Protein AF-A0A9Q1F6D1-F1 (afdb_monomer)

Mean predicted aligned error: 10.07 Å

Sequence (145 aa):
MTYEVYDDVITLRLVQEACKMLDVSSEVVLKLFGEYFFSFCKMSGYDTMLRTLGGNLVEFIENLDALHSYLALSYQEM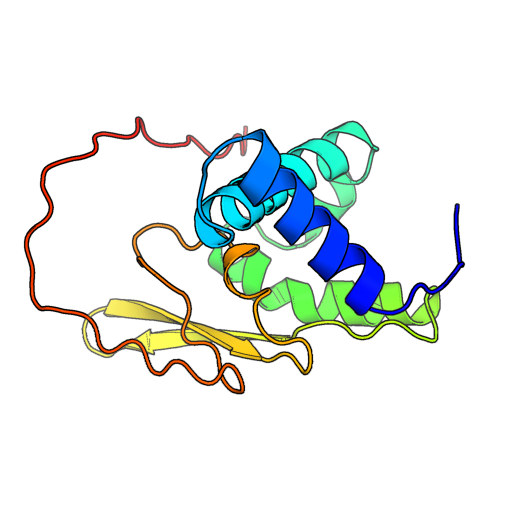NAPSFRVEWTREGEMLLHYYSDRRGLCYIVPVPGQDDPVCHNCNNRSRLPQSPFPQLRYPALELPFS

pLDDT: mean 74.55, std 21.57, range [25.47, 96.62]

Secondary structure (DSSP, 8-state):
-------HHHHHHHHHHHHHHHT--HHHHHHHHHHHHHHHHIIIIIHHHHHTT-SSHHHHHHTHHHHHHHHHTT-TT----EEEEEE-TTS-EEEEEE-SSTT-GGGS--TT-SS-EEESSS---PPP-----------------

Radius of gyration: 16.41 Å; Cα contacts (8 Å, |Δi|>4): 125; chains: 1; bounding box: 37×43×37 Å

Organism: Synaphobranchus kaupii (NCBI:txid118154)

InterPro domains:
  IPR011644 Heme NO-binding [PF07700] (2-108)
  IPR024096 NO signalling/Golgi transport ligand-binding domain superfamily [SSF111126] (2-108)
  IPR038158 H-NOX domain superfamily [G3DSA:3.90.1520.10] (1-110)

Foldseek 3Di:
DDLDDDDVVVVVVVLVVVCVVVVHDSLVVLLVVLVVVVVVCVVVPCVVVQPVQDPDDQSSLQCVVVVQVVVCVVNVPDQDKHWDWDADPVRDIAIEIEGPDEPNQSSDDDPPDPGHNYDPHPDPDDDDDDDDPDPPDPPPPVPPD

Nearest PDB structures (foldseek):
  3tfa-assembly2_B  TM=9.104E-01  e=1.116E-07  Nostoc sp. PCC 7120 = FACHB-418
  3tff-assembly2_B  TM=9.095E-01  e=2.436E-07  Nostoc sp. PCC 7120 = FACHB-418
  3tfe-assembly2_B  TM=9.143E-01  e=4.668E-07  Nostoc sp. PCC 7120 = FACHB-418
  3tfg-assembly2_B  TM=9.104E-01  e=4.981E-07  Nostoc sp. PCC 7120 = FACHB-418
  6dxi-assembly1_A  TM=8.996E-01  e=4.668E-07  Nostoc sp.

Structure (mmCIF, N/CA/C/O backbone):
data_AF-A0A9Q1F6D1-F1
#
_entry.id   AF-A0A9Q1F6D1-F1
#
loop_
_atom_site.group_PDB
_atom_site.id
_atom_site.type_symbol
_atom_site.label_atom_id
_atom_site.label_alt_id
_atom_site.label_comp_id
_atom_site.label_asym_id
_atom_site.label_entity_id
_atom_site.label_seq_id
_atom_site.pdbx_PDB_ins_code
_atom_site.Cartn_x
_atom_site.Cartn_y
_atom_site.Cartn_z
_atom_site.occupancy
_atom_site.B_iso_or_equiv
_atom_site.auth_seq_id
_atom_site.auth_comp_id
_atom_site.auth_asym_id
_atom_site.auth_atom_id
_atom_site.pdbx_PDB_model_num
ATOM 1 N N . MET A 1 1 ? 9.753 -15.902 5.556 1.00 47.97 1 MET A N 1
ATOM 2 C CA . MET A 1 1 ? 9.045 -15.613 4.292 1.00 47.97 1 MET A CA 1
ATOM 3 C C . MET A 1 1 ? 7.817 -16.493 4.271 1.00 47.97 1 MET A C 1
ATOM 5 O O . MET A 1 1 ? 7.970 -17.703 4.172 1.00 47.97 1 MET A O 1
ATOM 9 N N . THR A 1 2 ? 6.638 -15.924 4.492 1.00 65.12 2 THR A N 1
ATOM 10 C CA . THR A 1 2 ? 5.379 -16.673 4.456 1.00 65.12 2 THR A CA 1
ATOM 11 C C . THR A 1 2 ? 4.774 -16.481 3.071 1.00 65.12 2 THR A C 1
ATOM 13 O O . THR A 1 2 ? 4.286 -15.402 2.759 1.00 65.12 2 THR A O 1
ATOM 16 N N . TYR A 1 3 ? 4.849 -17.514 2.234 1.00 77.12 3 TYR A N 1
ATOM 17 C CA . TYR A 1 3 ? 4.129 -17.592 0.953 1.00 77.12 3 TYR A CA 1
ATOM 18 C C . TYR A 1 3 ? 2.685 -18.078 1.145 1.00 77.12 3 TYR A C 1
ATOM 20 O O . TYR A 1 3 ? 2.025 -18.481 0.195 1.00 77.12 3 TYR A O 1
ATOM 28 N N . GLU A 1 4 ? 2.218 -18.099 2.393 1.00 86.12 4 GLU A N 1
ATOM 29 C CA . GLU A 1 4 ? 0.871 -18.520 2.728 1.00 86.12 4 GLU A CA 1
ATOM 30 C C . GLU A 1 4 ? -0.120 -17.429 2.347 1.00 86.12 4 GLU A C 1
ATOM 32 O O . GLU A 1 4 ? 0.026 -16.264 2.726 1.00 86.12 4 GLU A O 1
ATOM 37 N N . VAL A 1 5 ? -1.136 -17.839 1.599 1.00 87.38 5 VAL A N 1
ATOM 38 C CA . VAL A 1 5 ? -2.259 -16.993 1.227 1.00 87.38 5 VAL A CA 1
ATOM 39 C C . VAL A 1 5 ? -3.362 -17.192 2.252 1.00 87.38 5 VAL A C 1
ATOM 41 O O . VAL A 1 5 ? -3.782 -18.312 2.538 1.00 87.38 5 VAL A O 1
ATOM 44 N N . TYR A 1 6 ? -3.823 -16.078 2.803 1.00 90.06 6 TYR A N 1
ATOM 45 C CA . TYR A 1 6 ? -4.930 -16.029 3.743 1.00 90.06 6 TYR A CA 1
ATOM 46 C C . TYR A 1 6 ? -6.130 -15.375 3.066 1.00 90.06 6 TYR A C 1
ATOM 48 O O . TYR A 1 6 ? -5.970 -14.430 2.294 1.00 90.06 6 TYR A O 1
ATOM 56 N N . ASP A 1 7 ? -7.329 -15.865 3.378 1.00 90.56 7 ASP A N 1
ATOM 57 C CA . ASP A 1 7 ? -8.575 -15.244 2.930 1.00 90.56 7 ASP A CA 1
ATOM 58 C C . ASP A 1 7 ? -8.676 -13.811 3.483 1.00 90.56 7 ASP A C 1
ATOM 60 O O . ASP A 1 7 ? -8.411 -13.571 4.668 1.00 90.56 7 ASP A O 1
ATOM 64 N N . ASP A 1 8 ? -9.081 -12.863 2.634 1.00 88.19 8 ASP A N 1
ATOM 65 C CA . ASP A 1 8 ? -9.227 -11.446 2.977 1.00 88.19 8 ASP A CA 1
ATOM 66 C C . ASP A 1 8 ? -10.132 -11.233 4.209 1.00 88.19 8 ASP A C 1
ATOM 68 O O . ASP A 1 8 ? -9.944 -10.270 4.962 1.00 88.19 8 ASP A O 1
ATOM 72 N N . VAL A 1 9 ? -11.068 -12.156 4.483 1.00 90.31 9 VAL A N 1
ATOM 73 C CA . VAL A 1 9 ? -11.915 -12.145 5.685 1.00 90.31 9 VAL A CA 1
ATOM 74 C C . VAL A 1 9 ? -11.098 -12.118 6.977 1.00 90.31 9 VAL A C 1
ATOM 76 O O . VAL A 1 9 ? -11.537 -11.526 7.961 1.00 90.31 9 VAL A O 1
ATOM 79 N N . ILE A 1 10 ? -9.909 -12.725 6.999 1.00 92.69 10 ILE A N 1
ATOM 80 C CA . ILE A 1 10 ? -9.046 -12.758 8.184 1.00 92.69 10 ILE A CA 1
ATOM 81 C C . ILE A 1 10 ? -8.536 -11.346 8.481 1.00 92.69 10 ILE A C 1
ATOM 83 O O . ILE A 1 10 ? -8.699 -10.859 9.600 1.00 92.69 10 ILE A O 1
ATOM 87 N N . THR A 1 11 ? -8.002 -10.657 7.471 1.00 90.62 11 THR A N 1
ATOM 88 C CA . THR A 1 11 ? -7.530 -9.269 7.592 1.00 90.62 11 THR A CA 1
ATOM 89 C C . THR A 1 11 ? -8.669 -8.330 7.981 1.00 90.62 11 THR A C 1
ATOM 91 O O . THR A 1 11 ? -8.521 -7.521 8.896 1.00 90.62 11 THR A O 1
ATOM 94 N N . LEU A 1 12 ? -9.838 -8.470 7.349 1.00 90.06 12 LEU A N 1
ATOM 95 C CA . LEU A 1 12 ? -11.004 -7.643 7.667 1.00 90.06 12 LEU A CA 1
ATOM 96 C C . LEU A 1 12 ? -11.491 -7.863 9.104 1.00 90.06 12 LEU A C 1
ATOM 98 O O . LEU A 1 12 ? -11.825 -6.899 9.792 1.00 90.06 12 LEU A O 1
ATOM 102 N N . ARG A 1 13 ? -11.485 -9.109 9.594 1.00 93.69 13 ARG A N 1
ATOM 103 C CA . ARG A 1 13 ? -11.819 -9.413 10.991 1.00 93.69 13 ARG A CA 1
ATOM 104 C C . ARG A 1 13 ? -10.801 -8.827 11.963 1.00 93.69 13 ARG A C 1
ATOM 106 O O . ARG A 1 13 ? -11.213 -8.292 12.984 1.00 93.69 13 ARG A O 1
ATOM 113 N N . LEU A 1 14 ? -9.505 -8.874 11.652 1.00 94.38 14 LEU A N 1
ATOM 114 C CA . LEU A 1 14 ? -8.473 -8.243 12.485 1.00 94.38 14 LEU A CA 1
ATOM 115 C C . LEU A 1 14 ? -8.703 -6.736 12.617 1.00 94.38 14 LEU A C 1
ATOM 117 O O . LEU A 1 14 ? -8.673 -6.209 13.726 1.00 94.38 14 LEU A O 1
ATOM 121 N N . VAL A 1 15 ? -9.001 -6.059 11.505 1.00 93.00 15 VAL A N 1
ATOM 122 C CA . VAL A 1 15 ? -9.335 -4.628 11.514 1.00 93.00 15 VAL A CA 1
ATOM 123 C C . VAL A 1 15 ? -10.585 -4.375 12.357 1.00 93.00 15 VAL A C 1
ATOM 125 O O . VAL A 1 15 ? -10.577 -3.480 13.196 1.00 93.00 15 VAL A O 1
ATOM 128 N N . GLN A 1 16 ? -11.641 -5.177 12.192 1.00 93.38 16 GLN A N 1
ATOM 129 C CA . GLN A 1 16 ? -12.876 -5.042 12.973 1.00 93.38 16 GLN A CA 1
ATOM 130 C C . GLN A 1 16 ? -12.658 -5.236 14.478 1.00 93.38 16 GLN A C 1
ATOM 132 O O . GLN A 1 16 ? -13.202 -4.472 15.272 1.00 93.38 16 GLN A O 1
ATOM 137 N N . GLU A 1 17 ? -11.875 -6.235 14.886 1.00 96.56 17 GLU A N 1
ATOM 138 C CA . GLU A 1 17 ? -11.568 -6.450 16.303 1.00 96.56 17 GLU A CA 1
ATOM 139 C C . GLU A 1 17 ? -10.692 -5.323 16.863 1.00 96.56 17 GLU A C 1
ATOM 141 O O . GLU A 1 17 ? -10.971 -4.829 17.953 1.00 96.56 17 GLU A O 1
ATOM 146 N N . ALA A 1 18 ? -9.717 -4.822 16.097 1.00 95.38 18 ALA A N 1
ATOM 147 C CA . ALA A 1 18 ? -8.934 -3.651 16.491 1.00 95.38 18 ALA A CA 1
ATOM 148 C C . ALA A 1 18 ? -9.819 -2.407 16.691 1.00 95.38 18 ALA A C 1
ATOM 150 O O . ALA A 1 18 ? -9.673 -1.713 17.694 1.00 95.38 18 ALA A O 1
ATOM 151 N N . CYS A 1 19 ? -10.785 -2.171 15.794 1.00 95.31 19 CYS A N 1
ATOM 152 C CA . CYS A 1 19 ? -11.761 -1.082 15.926 1.00 95.31 19 CYS A CA 1
ATOM 153 C C . CYS A 1 19 ? -12.551 -1.185 17.235 1.00 95.31 19 CYS A C 1
ATOM 155 O O . CYS A 1 19 ? -12.693 -0.195 17.945 1.00 95.31 19 CYS A O 1
ATOM 157 N N . LYS A 1 20 ? -13.034 -2.387 17.581 1.00 95.94 20 LYS A N 1
ATOM 158 C CA . LYS A 1 20 ? -13.793 -2.621 18.822 1.00 95.94 20 LYS A CA 1
ATOM 159 C C . LYS A 1 20 ? -12.943 -2.419 20.072 1.00 95.94 20 LYS A C 1
ATOM 161 O O . LYS A 1 20 ? -13.429 -1.866 21.050 1.00 95.94 20 LYS A O 1
ATOM 166 N N . MET A 1 21 ? -11.701 -2.903 20.064 1.00 96.62 21 MET A N 1
ATOM 167 C CA . MET A 1 21 ? -10.818 -2.822 21.231 1.00 96.62 21 MET A CA 1
ATOM 168 C C . MET A 1 21 ? -10.323 -1.399 21.495 1.00 96.62 21 MET A C 1
ATOM 170 O O . MET A 1 21 ? -10.091 -1.042 22.647 1.00 96.62 21 MET A O 1
ATOM 174 N N . LEU A 1 22 ? -10.139 -0.612 20.434 1.00 94.88 22 LEU A N 1
ATOM 175 C CA . LEU A 1 22 ? -9.591 0.742 20.500 1.00 94.88 22 LEU A CA 1
ATOM 176 C C . LEU A 1 22 ? -10.665 1.840 20.439 1.00 94.88 22 LEU A C 1
ATOM 178 O O . LEU A 1 22 ? -10.323 3.005 20.605 1.00 94.88 22 LEU A O 1
ATOM 182 N N . ASP A 1 23 ? -11.929 1.474 20.210 1.00 95.06 23 ASP A N 1
ATOM 183 C CA . ASP A 1 23 ? -13.071 2.385 20.036 1.00 95.06 23 ASP A CA 1
ATOM 184 C C . ASP A 1 23 ? -12.837 3.456 18.951 1.00 95.06 23 ASP A C 1
ATOM 186 O O . ASP A 1 23 ? -13.063 4.651 19.132 1.00 95.06 23 ASP A O 1
ATOM 190 N N . VAL A 1 24 ? -12.337 3.016 17.792 1.00 94.19 24 VAL A N 1
ATOM 191 C CA . VAL A 1 24 ? -12.058 3.873 16.626 1.00 94.19 24 VAL A CA 1
ATOM 192 C C . VAL A 1 24 ? -12.667 3.289 15.354 1.00 94.19 24 VAL A C 1
ATOM 194 O O . VAL A 1 24 ? -12.950 2.094 15.268 1.00 94.19 24 VAL A O 1
ATOM 197 N N . SER A 1 25 ? -12.866 4.129 14.335 1.00 91.00 25 SER A N 1
ATOM 198 C CA . SER A 1 25 ? -13.378 3.681 13.038 1.00 91.00 25 SER A CA 1
ATOM 199 C C . SER A 1 25 ? -12.335 2.873 12.255 1.00 91.00 25 SER A C 1
ATOM 201 O O . SER A 1 25 ? -11.125 3.057 12.406 1.00 91.00 25 SER A O 1
ATOM 203 N N . SER A 1 26 ? -12.801 2.011 11.346 1.00 88.38 26 SER A N 1
ATOM 204 C CA . SER A 1 26 ? -11.923 1.241 10.453 1.00 88.38 26 SER A CA 1
ATOM 205 C C . SER A 1 26 ? -11.069 2.124 9.553 1.00 88.38 26 SER A C 1
ATOM 207 O O . SER A 1 26 ? -9.947 1.755 9.234 1.00 88.38 26 SER A O 1
ATOM 209 N N . GLU A 1 27 ? -11.576 3.296 9.172 1.00 87.19 27 GLU A N 1
ATOM 210 C CA . GLU A 1 27 ? -10.816 4.305 8.435 1.00 87.19 27 GLU A CA 1
ATOM 211 C C . GLU A 1 27 ? -9.549 4.709 9.199 1.00 87.19 27 GLU A C 1
ATOM 213 O O . GLU A 1 27 ? -8.459 4.662 8.636 1.00 87.19 27 GLU A O 1
ATOM 218 N N . VAL A 1 28 ? -9.676 5.049 10.487 1.00 87.44 28 VAL A N 1
ATOM 219 C CA . VAL A 1 28 ? -8.538 5.464 11.321 1.00 87.44 28 VAL A CA 1
ATOM 220 C C . VAL A 1 28 ? -7.528 4.327 11.455 1.00 87.44 28 VAL A C 1
ATOM 222 O O . VAL A 1 28 ? -6.331 4.542 11.271 1.00 87.44 28 VAL A O 1
ATOM 225 N N . VAL A 1 29 ? -8.001 3.105 11.718 1.00 91.00 29 VAL A N 1
ATOM 226 C CA . VAL A 1 29 ? -7.129 1.924 11.831 1.00 91.00 29 VAL A CA 1
ATOM 227 C C . VAL A 1 29 ? -6.362 1.673 10.532 1.00 91.00 29 VAL A C 1
ATOM 229 O O . VAL A 1 29 ? -5.161 1.420 10.572 1.00 91.00 29 VAL A O 1
ATOM 232 N N . LEU A 1 30 ? -7.032 1.754 9.382 1.00 89.69 30 LEU A N 1
ATOM 233 C CA . LEU A 1 30 ? -6.417 1.500 8.079 1.00 89.69 30 LEU A CA 1
ATOM 234 C C . LEU A 1 30 ? -5.440 2.608 7.664 1.00 89.69 30 LEU A C 1
ATOM 236 O O . LEU A 1 30 ? -4.387 2.285 7.115 1.00 89.69 30 LEU A O 1
ATOM 240 N N . LYS A 1 31 ? -5.737 3.876 7.981 1.00 86.56 31 LYS A N 1
ATOM 241 C CA . LYS A 1 31 ? -4.809 5.002 7.773 1.00 86.56 31 LYS A CA 1
ATOM 242 C C . LYS A 1 31 ? -3.518 4.792 8.571 1.00 86.56 31 LYS A C 1
ATOM 244 O O . LYS A 1 31 ? -2.429 4.802 7.999 1.00 86.56 31 LYS A O 1
ATOM 249 N N . LEU A 1 32 ? -3.640 4.481 9.864 1.00 88.75 32 LEU A N 1
ATOM 250 C CA . LEU A 1 32 ? -2.491 4.177 10.728 1.00 88.75 32 LEU A CA 1
ATOM 251 C C . LEU A 1 32 ? -1.723 2.934 10.263 1.00 88.75 32 LEU A C 1
ATOM 253 O O . LEU A 1 32 ? -0.494 2.902 10.313 1.00 88.75 32 LEU A O 1
ATOM 257 N N . PHE A 1 33 ? -2.436 1.910 9.788 1.00 90.81 33 PHE A N 1
ATOM 258 C CA . PHE A 1 33 ? -1.812 0.718 9.225 1.00 90.81 33 PHE A CA 1
ATOM 259 C C . PHE A 1 33 ? -0.959 1.052 7.996 1.00 90.81 33 PHE A C 1
ATOM 261 O O . PHE A 1 33 ? 0.163 0.562 7.903 1.00 90.81 33 PHE A O 1
ATOM 268 N N . GLY A 1 34 ? -1.446 1.899 7.085 1.00 87.81 34 GLY A N 1
ATOM 269 C CA . GLY A 1 34 ? -0.690 2.344 5.910 1.00 87.81 34 GLY A CA 1
ATOM 270 C C . GLY A 1 34 ? 0.597 3.090 6.272 1.00 87.81 34 GLY A C 1
ATOM 271 O O . GLY A 1 34 ? 1.671 2.767 5.759 1.00 87.81 34 GLY A O 1
ATOM 272 N N . GLU A 1 35 ? 0.516 4.034 7.214 1.00 86.25 35 GLU A N 1
ATOM 273 C CA . GLU A 1 35 ? 1.681 4.780 7.720 1.00 86.25 35 GLU A CA 1
ATOM 274 C C . GLU A 1 35 ? 2.720 3.857 8.373 1.00 86.25 35 GLU A C 1
ATOM 276 O O . GLU A 1 35 ? 3.928 3.944 8.107 1.00 86.25 35 GLU A O 1
ATOM 281 N N . TYR A 1 36 ? 2.245 2.928 9.207 1.00 89.50 36 TYR A N 1
ATOM 282 C CA . TYR A 1 36 ? 3.099 1.930 9.832 1.00 89.50 36 TYR A CA 1
ATOM 283 C C . TYR A 1 36 ? 3.729 1.000 8.793 1.00 89.50 36 TYR A C 1
ATOM 285 O O . TYR A 1 36 ? 4.924 0.731 8.876 1.00 89.50 36 TYR A O 1
ATOM 293 N N . PHE A 1 37 ? 2.965 0.538 7.800 1.00 88.94 37 PHE A N 1
ATOM 294 C CA . PHE A 1 37 ? 3.442 -0.372 6.760 1.00 88.94 37 PHE A CA 1
ATOM 295 C C . PHE A 1 37 ? 4.615 0.226 5.980 1.00 88.94 37 PHE A C 1
ATOM 297 O O . PHE A 1 37 ? 5.629 -0.445 5.786 1.00 88.94 37 PHE A O 1
ATOM 304 N N . PHE A 1 38 ? 4.536 1.506 5.612 1.00 85.44 38 PHE A N 1
ATOM 305 C CA . PHE A 1 38 ? 5.644 2.186 4.942 1.00 85.44 38 PHE A CA 1
ATOM 306 C C . PHE A 1 38 ? 6.910 2.217 5.813 1.00 85.44 38 PHE A C 1
ATOM 308 O O . PHE A 1 38 ? 8.002 1.858 5.361 1.00 85.44 38 PHE A O 1
ATOM 315 N N . SER A 1 39 ? 6.761 2.574 7.092 1.00 87.00 39 SER A N 1
ATOM 316 C CA . SER A 1 39 ? 7.867 2.587 8.060 1.00 87.00 39 SER A CA 1
ATOM 317 C C . SER A 1 39 ? 8.458 1.189 8.269 1.00 87.00 39 SER A C 1
ATOM 319 O O . SER A 1 39 ? 9.678 1.009 8.257 1.00 87.00 39 SER A O 1
ATOM 321 N N . PHE A 1 40 ? 7.593 0.182 8.380 1.00 88.81 40 PHE A N 1
ATOM 322 C CA . PHE A 1 40 ? 7.959 -1.222 8.495 1.00 88.81 40 PHE A CA 1
ATOM 323 C C . PHE A 1 40 ? 8.765 -1.695 7.282 1.00 88.81 40 PHE A C 1
ATOM 325 O O . PHE A 1 40 ? 9.798 -2.342 7.460 1.00 88.81 40 PHE A O 1
ATOM 332 N N . CYS A 1 41 ? 8.357 -1.344 6.059 1.00 87.38 41 CYS A N 1
ATOM 333 C CA . CYS A 1 41 ? 9.105 -1.681 4.851 1.00 87.38 41 CYS A CA 1
ATOM 334 C C . CYS A 1 41 ? 10.521 -1.091 4.880 1.00 87.38 41 CYS A C 1
ATOM 336 O O . CYS A 1 41 ? 11.484 -1.813 4.609 1.00 87.38 41 CYS A O 1
ATOM 338 N N . LYS A 1 42 ? 10.674 0.182 5.273 1.00 86.19 42 LYS A N 1
ATOM 339 C CA . LYS A 1 42 ? 11.999 0.813 5.403 1.00 86.19 42 LYS A CA 1
ATOM 340 C C . LYS A 1 42 ? 12.872 0.081 6.423 1.00 86.19 42 LYS A C 1
ATOM 342 O O . LYS A 1 42 ? 13.996 -0.302 6.106 1.00 86.19 42 LYS A O 1
ATOM 347 N N . MET A 1 43 ? 12.336 -0.175 7.617 1.00 90.00 43 MET A N 1
ATOM 348 C CA . MET A 1 43 ? 13.047 -0.874 8.696 1.00 90.00 43 MET A CA 1
ATOM 349 C C . MET A 1 43 ? 13.394 -2.326 8.345 1.00 90.00 43 MET A C 1
ATOM 351 O O . MET A 1 43 ? 14.408 -2.845 8.802 1.00 90.00 43 MET A O 1
ATOM 355 N N . SER A 1 44 ? 12.582 -2.969 7.507 1.00 89.94 44 SER A N 1
ATOM 356 C CA . SER A 1 44 ? 12.771 -4.356 7.065 1.00 89.94 44 SER A CA 1
ATOM 357 C C . SER A 1 44 ? 13.729 -4.496 5.875 1.00 89.94 44 SER A C 1
ATOM 359 O O . SER A 1 44 ? 13.853 -5.584 5.318 1.00 89.94 44 SER A O 1
ATOM 361 N N . GLY A 1 45 ? 14.404 -3.415 5.467 1.00 89.25 45 GLY A N 1
ATOM 362 C CA . GLY A 1 45 ? 15.410 -3.433 4.402 1.00 89.25 45 GLY A CA 1
ATOM 363 C C . GLY A 1 45 ? 14.872 -3.183 2.989 1.00 89.25 45 GLY A C 1
ATOM 364 O O . GLY A 1 45 ? 15.649 -3.220 2.038 1.00 89.25 45 GLY A O 1
ATOM 365 N N . TYR A 1 46 ? 13.581 -2.867 2.826 1.00 87.94 46 TYR A N 1
ATOM 366 C CA . TYR A 1 46 ? 13.004 -2.497 1.523 1.00 87.94 46 TYR A CA 1
ATOM 367 C C . TYR A 1 46 ? 13.230 -1.027 1.154 1.00 87.94 46 TYR A C 1
ATOM 369 O O . TYR A 1 46 ? 12.827 -0.587 0.085 1.00 87.94 46 TYR A O 1
ATOM 377 N N . ASP A 1 47 ? 13.903 -0.264 2.008 1.00 87.75 47 ASP A N 1
ATOM 378 C CA . ASP A 1 47 ? 14.207 1.156 1.827 1.00 87.75 47 ASP A CA 1
ATOM 379 C C . ASP A 1 47 ? 14.871 1.473 0.470 1.00 87.75 47 ASP A C 1
ATOM 381 O O . ASP A 1 47 ? 14.450 2.384 -0.243 1.00 87.75 47 ASP A O 1
ATOM 385 N N . THR A 1 48 ? 15.854 0.668 0.050 1.00 87.31 48 THR A N 1
ATOM 386 C CA . THR A 1 48 ? 16.490 0.830 -1.268 1.00 87.31 48 THR A CA 1
ATOM 387 C C . THR A 1 48 ? 15.513 0.578 -2.410 1.00 87.31 48 THR A C 1
ATOM 389 O O . THR A 1 48 ? 15.516 1.340 -3.367 1.00 87.31 48 THR A O 1
ATOM 392 N N . MET A 1 49 ? 14.654 -0.440 -2.303 1.00 88.38 49 MET A N 1
ATOM 393 C CA . MET A 1 49 ? 13.625 -0.720 -3.309 1.00 88.38 49 MET A CA 1
ATOM 394 C C . MET A 1 49 ? 12.610 0.428 -3.387 1.00 88.38 49 MET A C 1
ATOM 396 O O . MET A 1 49 ? 12.343 0.926 -4.475 1.00 88.38 49 MET A O 1
ATOM 400 N N . LEU A 1 50 ? 12.107 0.909 -2.246 1.00 87.12 50 LEU A N 1
ATOM 401 C CA . LEU A 1 50 ? 11.151 2.019 -2.192 1.00 87.12 50 LEU A CA 1
ATOM 402 C C . LEU A 1 50 ? 11.707 3.304 -2.821 1.00 87.12 50 LEU A C 1
ATOM 404 O O . LEU A 1 50 ? 10.984 3.988 -3.539 1.00 87.12 50 LEU A O 1
ATOM 408 N N . ARG A 1 51 ? 12.998 3.604 -2.627 1.00 86.56 51 ARG A N 1
ATOM 409 C CA . ARG A 1 51 ? 13.661 4.749 -3.276 1.00 86.56 51 ARG A CA 1
ATOM 410 C C . ARG A 1 51 ? 13.725 4.655 -4.800 1.00 86.56 51 ARG A C 1
ATOM 412 O O . ARG A 1 51 ? 13.842 5.685 -5.453 1.00 86.56 51 ARG A O 1
ATOM 419 N N . THR A 1 52 ? 13.669 3.455 -5.379 1.00 89.50 52 THR A N 1
ATOM 420 C CA . THR A 1 52 ? 13.695 3.305 -6.847 1.00 89.50 52 THR A CA 1
ATOM 421 C C . THR A 1 52 ? 12.362 3.634 -7.511 1.00 89.50 52 THR A C 1
ATOM 423 O O . THR A 1 52 ? 12.319 3.763 -8.730 1.00 89.50 52 THR A O 1
ATOM 426 N N . LEU A 1 53 ? 11.289 3.792 -6.731 1.00 87.44 53 LEU A N 1
ATOM 427 C CA . LEU A 1 53 ? 9.946 4.042 -7.254 1.00 87.44 53 LEU A CA 1
ATOM 428 C C . LEU A 1 53 ? 9.722 5.503 -7.661 1.00 87.44 53 LEU A C 1
ATOM 430 O O . LEU A 1 53 ? 8.758 5.784 -8.357 1.00 87.44 53 LEU A O 1
ATOM 434 N N . GLY A 1 54 ? 10.578 6.441 -7.255 1.00 84.38 54 GLY A N 1
ATOM 435 C CA . GLY A 1 54 ? 10.454 7.836 -7.675 1.00 84.38 54 GLY A CA 1
ATOM 436 C C . GLY A 1 54 ? 11.119 8.821 -6.725 1.00 84.38 54 GLY A C 1
ATOM 437 O O . GLY A 1 54 ? 11.349 8.519 -5.553 1.00 84.38 54 GLY A O 1
ATOM 438 N N . GLY A 1 55 ? 11.415 10.016 -7.237 1.00 80.44 55 GLY A N 1
ATOM 439 C CA . GLY A 1 55 ? 11.956 11.134 -6.455 1.00 80.44 55 GLY A CA 1
ATOM 440 C C . GLY A 1 55 ? 10.879 12.015 -5.816 1.00 80.44 55 GLY A C 1
ATOM 441 O O . GLY A 1 55 ? 11.194 12.895 -5.018 1.00 80.44 55 GLY A O 1
ATOM 442 N N . ASN A 1 56 ? 9.611 11.801 -6.166 1.00 81.31 56 ASN A N 1
ATOM 443 C CA . ASN A 1 56 ? 8.462 12.506 -5.608 1.00 81.31 56 ASN A CA 1
ATOM 444 C C . ASN A 1 56 ? 7.258 11.564 -5.443 1.00 81.31 56 ASN A C 1
ATOM 446 O O . ASN A 1 56 ? 7.271 10.422 -5.902 1.00 81.31 56 ASN A O 1
ATOM 450 N N . LEU A 1 57 ? 6.209 12.052 -4.776 1.00 78.81 57 LEU A N 1
ATOM 451 C CA . LEU A 1 57 ? 5.018 11.261 -4.460 1.00 78.81 57 LEU A CA 1
ATOM 452 C C . LEU A 1 57 ? 4.274 10.753 -5.705 1.00 78.81 57 LEU A C 1
ATOM 454 O O . LEU A 1 57 ? 3.771 9.634 -5.689 1.00 78.81 57 LEU A O 1
ATOM 458 N N . VAL A 1 58 ? 4.194 11.559 -6.766 1.00 81.38 58 VAL A N 1
ATOM 459 C CA . VAL A 1 58 ? 3.463 11.190 -7.988 1.00 81.38 58 VAL A CA 1
ATOM 460 C C . VAL A 1 58 ? 4.181 10.048 -8.688 1.00 81.38 58 VAL A C 1
ATOM 462 O O . VAL A 1 58 ? 3.571 9.009 -8.920 1.00 81.38 58 VAL A O 1
ATOM 465 N N . GLU A 1 59 ? 5.487 10.196 -8.918 1.00 83.19 59 GLU A N 1
ATOM 466 C CA . GLU A 1 59 ? 6.317 9.132 -9.490 1.00 83.19 59 GLU A CA 1
ATOM 467 C C . GLU A 1 59 ? 6.243 7.856 -8.648 1.00 83.19 59 GLU A C 1
ATOM 469 O O . GLU A 1 59 ? 6.066 6.769 -9.193 1.00 83.19 59 GLU A O 1
ATOM 474 N N . PHE A 1 60 ? 6.315 7.986 -7.318 1.00 87.31 60 PHE A N 1
ATOM 475 C CA . PHE A 1 60 ? 6.194 6.850 -6.408 1.00 87.31 60 PHE A CA 1
ATOM 476 C C . PHE A 1 60 ? 4.882 6.087 -6.630 1.00 87.31 60 PHE A C 1
ATOM 478 O O . PHE A 1 60 ? 4.908 4.869 -6.797 1.00 87.31 60 PHE A O 1
ATOM 485 N N . ILE A 1 61 ? 3.746 6.795 -6.656 1.00 84.56 61 ILE A N 1
ATOM 486 C CA . ILE A 1 61 ? 2.417 6.199 -6.846 1.00 84.56 61 ILE A CA 1
ATOM 487 C C . ILE A 1 61 ? 2.289 5.565 -8.235 1.00 84.56 61 ILE A C 1
ATOM 489 O O . ILE A 1 61 ? 1.791 4.446 -8.347 1.00 84.56 61 ILE A O 1
ATOM 493 N N . GLU A 1 62 ? 2.748 6.243 -9.288 1.00 85.94 62 GLU A N 1
ATOM 494 C CA . GLU A 1 62 ? 2.686 5.733 -10.664 1.00 85.94 62 GLU A CA 1
ATOM 495 C C . GLU A 1 62 ? 3.513 4.452 -1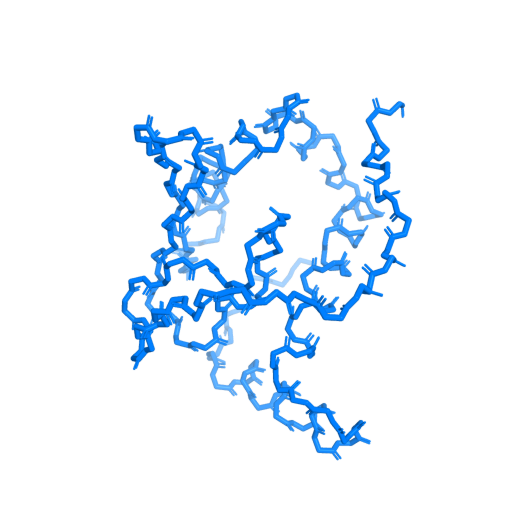0.853 1.00 85.94 62 GLU A C 1
ATOM 497 O O . GLU A 1 62 ? 3.123 3.570 -11.620 1.00 85.94 62 GLU A O 1
ATOM 502 N N . ASN A 1 63 ? 4.616 4.301 -10.112 1.00 91.00 63 ASN A N 1
ATOM 503 C CA . ASN A 1 63 ? 5.474 3.117 -10.174 1.00 91.00 63 ASN A CA 1
ATOM 504 C C . ASN A 1 63 ? 5.032 1.958 -9.256 1.00 91.00 63 ASN A C 1
ATOM 506 O O . ASN A 1 63 ? 5.610 0.869 -9.342 1.00 91.00 63 ASN A O 1
ATOM 510 N N . LEU A 1 64 ? 3.997 2.122 -8.418 1.00 91.00 64 LEU A N 1
ATOM 511 C CA . LEU A 1 64 ? 3.493 1.030 -7.566 1.00 91.00 64 LEU A CA 1
ATOM 512 C C . LEU A 1 64 ? 2.966 -0.156 -8.381 1.00 91.00 64 LEU A C 1
ATOM 514 O O . LEU A 1 64 ? 3.188 -1.304 -8.002 1.00 91.00 64 LEU A O 1
ATOM 518 N N . ASP A 1 65 ? 2.329 0.093 -9.524 1.00 90.44 65 ASP A N 1
ATOM 519 C CA . ASP A 1 65 ? 1.843 -0.972 -10.410 1.00 90.44 65 ASP A CA 1
ATOM 520 C C . ASP A 1 65 ? 2.995 -1.826 -10.961 1.00 90.44 65 ASP A C 1
ATOM 522 O O . ASP A 1 65 ? 2.885 -3.053 -11.056 1.00 90.44 65 ASP A O 1
ATOM 526 N N . ALA A 1 66 ? 4.122 -1.189 -11.294 1.00 92.00 66 ALA A N 1
ATOM 527 C CA . ALA A 1 66 ? 5.318 -1.882 -11.759 1.00 92.00 66 ALA A CA 1
ATOM 528 C C . ALA A 1 66 ? 5.940 -2.721 -10.634 1.00 92.00 66 ALA A C 1
ATOM 530 O O . ALA A 1 66 ? 6.296 -3.881 -10.854 1.00 92.00 66 ALA A O 1
ATOM 531 N N . LEU A 1 67 ? 6.001 -2.176 -9.413 1.00 92.19 67 LEU A N 1
ATOM 532 C CA . LEU A 1 67 ? 6.437 -2.922 -8.233 1.00 92.19 67 LEU A CA 1
ATOM 533 C C . LEU A 1 67 ? 5.547 -4.142 -7.976 1.00 92.19 67 LEU A C 1
ATOM 535 O O . LEU A 1 67 ? 6.059 -5.245 -7.793 1.00 92.19 67 LEU A O 1
ATOM 539 N N . HIS A 1 68 ? 4.225 -3.968 -7.976 1.00 91.19 68 HIS A N 1
ATOM 540 C CA . HIS A 1 68 ? 3.281 -5.066 -7.781 1.00 91.19 68 HIS A CA 1
ATOM 541 C C . HIS A 1 68 ? 3.426 -6.138 -8.864 1.00 91.19 68 HIS A C 1
ATOM 543 O O . HIS A 1 68 ? 3.445 -7.325 -8.548 1.00 91.19 68 HIS A O 1
ATOM 549 N N . SER A 1 69 ? 3.623 -5.732 -10.121 1.00 91.31 69 SER A N 1
ATOM 550 C CA . SER A 1 69 ? 3.886 -6.659 -11.228 1.00 91.31 69 SER A CA 1
ATOM 551 C C . SER A 1 69 ? 5.175 -7.459 -11.013 1.00 91.31 69 SER A C 1
ATOM 553 O O . SER A 1 69 ? 5.210 -8.661 -11.268 1.00 91.31 69 SER A O 1
ATOM 555 N N . TYR A 1 70 ? 6.228 -6.817 -10.500 1.00 91.38 70 TYR A N 1
ATOM 556 C CA . TYR A 1 70 ? 7.475 -7.493 -10.146 1.00 91.38 70 TYR A CA 1
ATOM 557 C C . TYR A 1 70 ? 7.285 -8.479 -8.982 1.00 91.38 70 TYR A C 1
ATOM 559 O O . TYR A 1 70 ? 7.764 -9.612 -9.043 1.00 91.38 70 TYR A O 1
ATOM 567 N N . LEU A 1 71 ? 6.546 -8.090 -7.939 1.00 89.75 71 LEU A N 1
ATOM 568 C CA . LEU A 1 71 ? 6.257 -8.958 -6.795 1.00 89.75 71 LEU A CA 1
ATOM 569 C C . LEU A 1 71 ? 5.393 -10.164 -7.181 1.00 89.75 71 LEU A C 1
ATOM 571 O O . LEU A 1 71 ? 5.631 -11.260 -6.671 1.00 89.75 71 LEU A O 1
ATOM 575 N N . ALA A 1 72 ? 4.457 -10.004 -8.118 1.00 90.25 72 ALA A N 1
ATOM 576 C CA . ALA A 1 72 ? 3.613 -11.087 -8.618 1.00 90.25 72 ALA A CA 1
ATOM 577 C C . ALA A 1 72 ? 4.414 -12.240 -9.260 1.00 90.25 72 ALA A C 1
ATOM 579 O O . ALA A 1 72 ? 3.941 -13.374 -9.290 1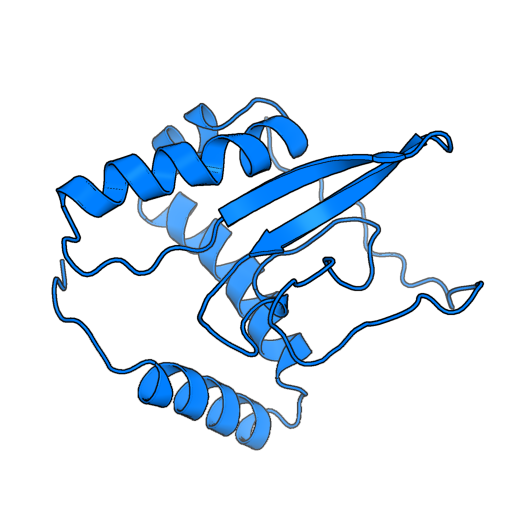.00 90.25 72 ALA A O 1
ATOM 580 N N . LEU A 1 73 ? 5.660 -11.999 -9.701 1.00 89.94 73 LEU A N 1
ATOM 581 C CA . LEU A 1 73 ? 6.558 -13.063 -10.174 1.00 89.94 73 LEU A CA 1
ATOM 582 C C . LEU A 1 73 ? 6.926 -14.059 -9.062 1.00 89.94 73 LEU A C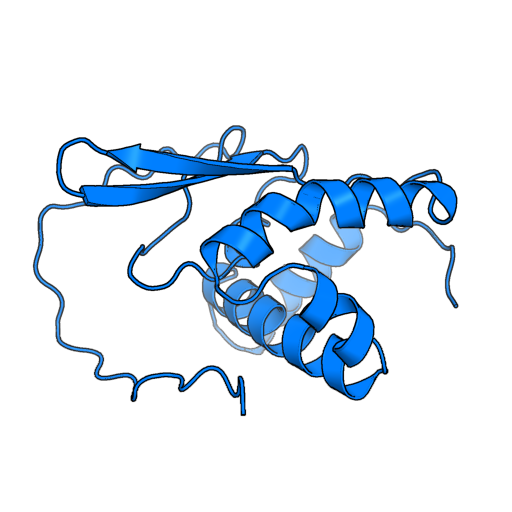 1
ATOM 584 O O . LEU A 1 73 ? 7.169 -15.231 -9.340 1.00 89.94 73 LEU A O 1
ATOM 588 N N . SER A 1 74 ? 6.989 -13.590 -7.812 1.00 89.31 74 SER A N 1
ATOM 589 C CA . SER A 1 74 ? 7.294 -14.414 -6.632 1.00 89.31 74 SER A CA 1
ATOM 590 C C . SER A 1 74 ? 6.033 -14.828 -5.869 1.00 89.31 74 SER A C 1
ATOM 592 O O . SER A 1 74 ? 5.965 -15.934 -5.340 1.00 89.31 74 SER A O 1
ATOM 594 N N . TYR A 1 75 ? 5.028 -13.954 -5.824 1.00 87.06 75 TYR A N 1
ATOM 595 C CA . TYR A 1 75 ? 3.748 -14.178 -5.157 1.00 87.06 75 TYR A CA 1
ATOM 596 C C . TYR A 1 75 ? 2.665 -14.460 -6.204 1.00 87.06 75 TYR A C 1
ATOM 598 O O . TYR A 1 75 ? 1.925 -13.563 -6.595 1.00 87.06 75 TYR A O 1
ATOM 606 N N . GLN A 1 76 ? 2.582 -15.711 -6.664 1.00 82.56 76 GLN A N 1
ATOM 607 C CA . GLN A 1 76 ? 1.740 -16.101 -7.808 1.00 82.56 76 GLN A CA 1
ATOM 608 C C . GLN A 1 76 ? 0.243 -15.802 -7.625 1.00 82.56 76 GLN A C 1
ATOM 610 O O . GLN A 1 76 ? -0.452 -15.546 -8.602 1.00 82.56 76 GLN A O 1
ATOM 615 N N . GLU A 1 77 ? -0.248 -15.803 -6.385 1.00 86.56 77 GLU A N 1
ATOM 616 C CA . GLU A 1 77 ? -1.648 -15.508 -6.041 1.00 86.56 77 GLU A CA 1
ATOM 617 C C . GLU A 1 77 ? -1.847 -14.052 -5.571 1.00 86.56 77 GLU A C 1
ATOM 619 O O . GLU A 1 77 ? -2.836 -13.720 -4.916 1.00 86.56 77 GLU A O 1
ATOM 624 N N . MET A 1 78 ? -0.893 -13.160 -5.862 1.00 87.75 78 MET A N 1
ATOM 625 C CA . MET A 1 78 ? -0.985 -11.754 -5.476 1.00 87.75 78 MET A CA 1
ATOM 626 C C . MET A 1 78 ? -2.146 -11.058 -6.198 1.00 87.75 78 MET A C 1
ATOM 628 O O . MET A 1 78 ? -2.105 -10.832 -7.404 1.00 87.75 78 MET A O 1
ATOM 632 N N . ASN A 1 79 ? -3.141 -10.630 -5.419 1.00 87.31 79 ASN A N 1
ATOM 633 C CA . ASN A 1 79 ? -4.185 -9.709 -5.860 1.00 87.31 79 ASN A CA 1
ATOM 634 C C . ASN A 1 79 ? -3.827 -8.269 -5.449 1.00 87.31 79 ASN A C 1
ATOM 636 O O . ASN A 1 79 ? -4.133 -7.828 -4.333 1.00 87.31 79 ASN A O 1
ATOM 640 N N . ALA A 1 80 ? -3.101 -7.570 -6.322 1.00 89.06 80 ALA A N 1
ATOM 641 C CA . ALA A 1 80 ? -2.608 -6.219 -6.073 1.00 89.06 80 ALA A CA 1
ATOM 642 C C . ALA A 1 80 ? -3.583 -5.133 -6.570 1.00 89.06 80 ALA A C 1
ATOM 644 O O . ALA A 1 80 ? -4.214 -5.306 -7.613 1.00 89.06 80 ALA A O 1
ATOM 645 N N . PRO A 1 81 ? -3.694 -3.989 -5.868 1.00 89.69 81 PRO A N 1
ATOM 646 C CA . PRO A 1 81 ? -4.411 -2.831 -6.388 1.00 89.69 81 PRO A CA 1
ATOM 647 C C . PRO A 1 81 ? -3.625 -2.139 -7.512 1.00 89.69 81 PRO A C 1
ATOM 649 O O . PRO A 1 81 ? -2.403 -2.284 -7.609 1.00 89.69 81 PRO A O 1
ATOM 652 N N . SER A 1 82 ? -4.335 -1.337 -8.307 1.00 87.31 82 SER A N 1
ATOM 653 C CA . SER A 1 82 ? -3.758 -0.476 -9.343 1.00 87.31 82 SER A CA 1
ATOM 654 C C . SER A 1 82 ? -4.032 1.001 -9.061 1.00 87.31 82 SER A C 1
ATOM 656 O O . SER A 1 82 ? -5.112 1.366 -8.578 1.00 87.31 82 SER A O 1
ATOM 658 N N . PHE A 1 83 ? -3.051 1.844 -9.384 1.00 87.38 83 PHE A N 1
ATOM 659 C CA . PHE A 1 83 ? -3.070 3.282 -9.133 1.00 87.38 83 PHE A CA 1
ATOM 660 C C . PHE A 1 83 ? -2.904 4.084 -10.421 1.00 87.38 83 PHE A C 1
ATOM 662 O O . PHE A 1 83 ? -2.028 3.810 -11.242 1.00 87.38 83 PHE A O 1
ATOM 669 N N . ARG A 1 84 ? -3.723 5.123 -10.604 1.00 83.25 84 ARG A N 1
ATOM 670 C CA . ARG A 1 84 ? -3.546 6.103 -11.687 1.00 83.25 84 ARG A CA 1
ATOM 671 C C . ARG A 1 84 ? -3.683 7.511 -11.143 1.00 83.25 84 ARG A C 1
ATOM 673 O O . ARG A 1 84 ? -4.587 7.771 -10.354 1.00 83.25 84 ARG A O 1
ATOM 680 N N . VAL A 1 85 ? -2.818 8.403 -11.601 1.00 82.25 85 VAL A N 1
ATOM 681 C CA . VAL A 1 85 ? -2.870 9.822 -11.260 1.00 82.25 85 VAL A CA 1
ATOM 682 C C . VAL A 1 85 ? -3.408 10.599 -12.458 1.00 82.25 85 VAL A C 1
ATOM 684 O O . VAL A 1 85 ? -2.964 10.396 -13.586 1.00 82.25 85 VAL A O 1
ATOM 687 N N . GLU A 1 86 ? -4.380 11.473 -12.218 1.00 82.94 86 GLU A N 1
ATOM 688 C CA . GLU A 1 86 ? -4.901 12.426 -13.200 1.00 82.94 86 GLU A CA 1
ATOM 689 C C . GLU A 1 86 ? -4.762 13.847 -12.646 1.00 82.94 86 GLU A C 1
ATOM 691 O O . GLU A 1 86 ? -5.012 14.091 -11.468 1.00 82.94 86 GLU A O 1
ATOM 696 N N . TRP A 1 87 ? -4.383 14.798 -13.499 1.00 81.25 87 TRP A N 1
ATOM 697 C CA . TRP A 1 87 ? -4.366 16.219 -13.154 1.00 81.25 87 TRP A CA 1
ATOM 698 C C . TRP A 1 87 ? -5.595 16.910 -13.730 1.00 81.25 87 TRP A C 1
ATOM 700 O O . TRP A 1 87 ? -5.826 16.882 -14.942 1.00 81.25 87 TRP A O 1
ATOM 710 N N . THR A 1 88 ? -6.378 17.561 -12.873 1.00 80.88 88 THR A N 1
ATOM 711 C CA . THR A 1 88 ? -7.525 18.350 -13.319 1.00 80.88 88 THR A CA 1
ATOM 712 C C . THR A 1 88 ? -7.062 19.650 -13.973 1.00 80.88 88 THR A C 1
ATOM 714 O O . THR A 1 88 ? -5.948 20.135 -13.768 1.00 80.88 88 THR A O 1
ATOM 717 N N . ARG A 1 89 ? -7.953 20.274 -14.752 1.00 78.94 89 ARG A N 1
ATOM 718 C CA . ARG A 1 89 ? -7.694 21.589 -15.369 1.00 78.94 89 ARG A CA 1
ATOM 719 C C . ARG A 1 89 ? -7.469 22.704 -14.343 1.00 78.94 89 ARG A C 1
ATOM 721 O O . ARG A 1 89 ? -6.915 23.739 -14.693 1.00 78.94 89 ARG A O 1
ATOM 728 N N . GLU A 1 90 ? -7.911 22.487 -13.111 1.00 80.62 90 GLU A N 1
ATOM 729 C CA . GLU A 1 90 ? -7.796 23.414 -11.983 1.00 80.62 90 GLU A CA 1
ATOM 730 C C . GLU A 1 90 ? -6.480 23.212 -11.209 1.00 80.62 90 GLU A C 1
ATOM 732 O O . GLU A 1 90 ? -6.195 23.957 -10.276 1.00 80.62 90 GLU A O 1
ATOM 737 N N . GLY A 1 91 ? -5.642 22.254 -11.632 1.00 76.12 91 GLY A N 1
ATOM 738 C CA . GLY A 1 91 ? -4.354 21.951 -11.007 1.00 76.12 91 GLY A CA 1
ATOM 739 C C . GLY A 1 91 ? -4.452 21.005 -9.810 1.00 76.12 91 GLY A C 1
ATOM 740 O O . GLY A 1 91 ? -3.467 20.831 -9.096 1.00 76.12 91 GLY A O 1
ATOM 741 N N . GLU A 1 92 ? -5.612 20.387 -9.584 1.00 77.06 92 GLU A N 1
ATOM 742 C CA . GLU A 1 92 ? -5.789 19.385 -8.535 1.00 77.06 92 GLU A CA 1
ATOM 743 C C . GLU A 1 92 ? -5.308 18.012 -9.014 1.00 7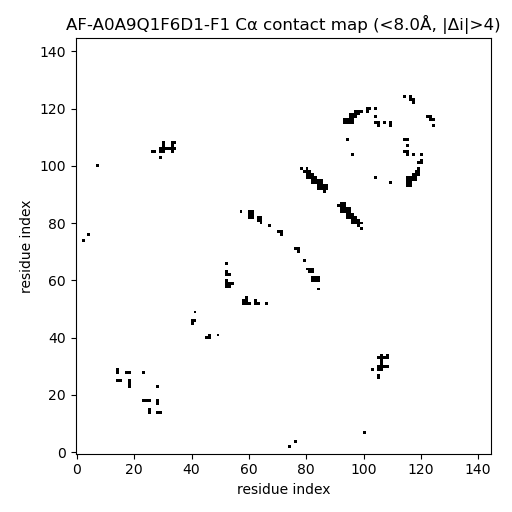7.06 92 GLU A C 1
ATOM 745 O O . GLU A 1 92 ? -5.480 17.644 -10.178 1.00 77.06 92 GLU A O 1
ATOM 750 N N . MET A 1 93 ? -4.725 17.237 -8.101 1.00 77.12 93 MET A N 1
ATOM 751 C CA . MET A 1 93 ? -4.344 15.852 -8.352 1.00 77.12 93 MET A CA 1
ATOM 752 C C . MET A 1 93 ? -5.490 14.924 -7.938 1.00 77.12 93 MET A C 1
ATOM 754 O O . MET A 1 93 ? -5.965 14.976 -6.804 1.00 77.12 93 MET A O 1
ATOM 758 N N . LEU A 1 94 ? -5.899 14.034 -8.836 1.00 78.75 94 LEU A N 1
ATOM 759 C CA . LEU A 1 94 ? -6.844 12.961 -8.562 1.00 78.75 94 LEU A CA 1
ATOM 760 C C . LEU A 1 94 ? -6.116 11.621 -8.553 1.00 78.75 94 LEU A C 1
ATOM 762 O O . LEU A 1 94 ? -5.502 11.227 -9.544 1.00 78.75 94 LEU A O 1
ATOM 766 N N . LEU A 1 95 ? -6.225 10.901 -7.435 1.00 80.69 95 LEU A N 1
ATOM 767 C CA . LEU A 1 95 ? -5.790 9.514 -7.350 1.00 80.69 95 LEU A CA 1
ATOM 768 C C . LEU A 1 95 ? -6.962 8.574 -7.629 1.00 80.69 95 LEU A C 1
ATOM 770 O O . LEU A 1 95 ? -7.933 8.519 -6.870 1.00 80.69 95 LEU A O 1
ATOM 774 N N . HIS A 1 96 ? -6.835 7.786 -8.689 1.00 82.31 96 HIS A N 1
ATOM 775 C CA . HIS A 1 96 ? -7.718 6.666 -8.965 1.00 82.31 96 HIS A CA 1
ATOM 776 C C . HIS A 1 96 ? -7.148 5.395 -8.351 1.00 82.31 96 HIS A C 1
ATOM 778 O O . HIS A 1 96 ? -6.053 4.954 -8.709 1.00 82.31 96 HIS A O 1
ATOM 784 N N . TYR A 1 97 ? -7.930 4.797 -7.460 1.00 82.44 97 TYR A N 1
ATOM 785 C CA . TYR A 1 97 ? -7.619 3.527 -6.821 1.00 82.44 97 TYR A CA 1
ATOM 786 C C . TYR A 1 97 ? -8.548 2.436 -7.356 1.00 82.44 97 TYR A C 1
ATOM 788 O O . TYR A 1 97 ? -9.774 2.564 -7.279 1.00 82.44 97 TYR A O 1
ATOM 796 N N . TYR A 1 98 ? -7.960 1.362 -7.880 1.00 82.00 98 TYR A N 1
ATOM 797 C CA . TYR A 1 98 ? -8.672 0.197 -8.398 1.00 82.00 98 TYR A CA 1
ATOM 798 C C . TYR A 1 98 ? -8.290 -1.039 -7.591 1.00 82.00 98 TYR A C 1
ATOM 800 O O . TYR A 1 98 ? -7.113 -1.380 -7.480 1.00 82.00 98 TYR A O 1
ATOM 808 N N . SER A 1 99 ? -9.283 -1.729 -7.037 1.00 84.56 99 SER A N 1
ATOM 809 C CA . SER A 1 99 ? -9.068 -3.000 -6.350 1.00 84.56 99 SER A CA 1
ATOM 810 C C . SER A 1 99 ? -10.329 -3.856 -6.368 1.00 84.56 99 SER A C 1
ATOM 812 O O . SER A 1 99 ? -11.447 -3.340 -6.305 1.00 84.56 99 SER A O 1
ATOM 814 N N . ASP A 1 100 ? -10.143 -5.173 -6.381 1.00 82.62 100 ASP A N 1
ATOM 815 C CA . ASP A 1 100 ? -11.218 -6.130 -6.114 1.00 82.62 100 ASP A CA 1
ATOM 816 C C . ASP A 1 100 ? -11.554 -6.211 -4.614 1.00 82.62 100 ASP A C 1
ATOM 818 O O . ASP A 1 100 ? -12.642 -6.652 -4.229 1.00 82.62 100 ASP A O 1
ATOM 822 N N . ARG A 1 101 ? -10.642 -5.740 -3.750 1.00 83.62 101 ARG A N 1
ATOM 823 C CA . ARG A 1 101 ? -10.788 -5.757 -2.293 1.00 83.62 101 ARG A CA 1
ATOM 824 C C . ARG A 1 101 ? -11.545 -4.530 -1.807 1.00 83.62 101 ARG A C 1
ATOM 826 O O . ARG A 1 101 ? -11.081 -3.394 -1.903 1.00 83.62 101 ARG A O 1
ATOM 833 N N . ARG A 1 102 ? -12.720 -4.756 -1.224 1.00 80.81 102 ARG A N 1
ATOM 834 C CA . ARG A 1 102 ? -13.575 -3.680 -0.706 1.00 80.81 102 ARG A CA 1
ATOM 835 C C . ARG A 1 102 ? -13.126 -3.234 0.684 1.00 80.81 102 ARG A C 1
ATOM 837 O O . ARG A 1 102 ? -12.817 -4.059 1.535 1.00 80.81 102 ARG A O 1
ATOM 844 N N . GLY A 1 103 ? -13.169 -1.924 0.925 1.00 77.62 103 GLY A N 1
ATOM 845 C CA . GLY A 1 103 ? -12.941 -1.337 2.252 1.00 77.62 103 GLY A CA 1
ATOM 846 C C . GLY A 1 103 ? -11.475 -1.112 2.630 1.00 77.62 103 GLY A C 1
ATOM 847 O O . GLY A 1 103 ? -11.220 -0.688 3.749 1.00 77.62 103 GLY A O 1
ATOM 848 N N . LEU A 1 104 ? -10.526 -1.351 1.718 1.00 81.06 104 LEU A N 1
ATOM 849 C CA . LEU A 1 104 ? -9.087 -1.155 1.958 1.00 81.06 104 LEU A CA 1
ATOM 850 C C . LEU A 1 104 ? -8.527 0.151 1.368 1.00 81.06 104 LEU A C 1
ATOM 852 O O . LEU A 1 104 ? -7.330 0.404 1.466 1.00 81.06 104 LEU A O 1
ATOM 856 N N . CYS A 1 105 ? -9.376 1.000 0.783 1.00 78.31 105 CYS A N 1
ATOM 857 C CA . CYS A 1 105 ? -8.959 2.261 0.160 1.00 78.31 105 CYS A CA 1
ATOM 858 C C . CYS A 1 105 ? -8.263 3.224 1.137 1.00 78.31 105 CYS A C 1
ATOM 860 O O . CYS A 1 105 ? -7.392 3.981 0.729 1.00 78.31 105 CYS A O 1
ATOM 862 N N . TYR A 1 106 ? -8.591 3.143 2.428 1.00 80.12 106 TYR A N 1
ATOM 863 C CA . TYR A 1 106 ? -8.020 3.987 3.481 1.00 80.12 106 TYR A CA 1
ATOM 864 C C . TYR A 1 106 ? -6.562 3.658 3.839 1.00 80.12 106 TYR A C 1
ATOM 866 O O . TYR A 1 106 ? -5.938 4.421 4.567 1.00 80.12 106 TYR A O 1
ATOM 874 N N . ILE A 1 107 ? -6.008 2.545 3.337 1.00 82.62 107 ILE A N 1
ATOM 875 C CA . ILE A 1 107 ? -4.588 2.196 3.528 1.00 82.62 107 ILE A CA 1
ATOM 876 C C . ILE A 1 107 ? -3.674 3.175 2.785 1.00 82.62 107 ILE A C 1
ATOM 878 O O . ILE A 1 107 ? -2.512 3.327 3.149 1.00 82.62 107 ILE A O 1
ATOM 882 N N . VAL A 1 108 ? -4.175 3.816 1.730 1.00 71.50 108 VAL A N 1
ATOM 883 C CA . VAL A 1 108 ? -3.384 4.673 0.848 1.00 71.50 108 VAL A CA 1
ATOM 884 C C . VAL A 1 108 ? -3.511 6.115 1.342 1.00 71.50 108 VAL A C 1
ATOM 886 O O . VAL A 1 108 ? -4.562 6.726 1.136 1.00 71.50 108 VAL A O 1
ATOM 889 N N . PRO A 1 109 ? -2.484 6.686 1.995 1.00 62.47 109 PRO A N 1
ATOM 890 C CA . PRO A 1 109 ? -2.527 8.082 2.398 1.00 62.47 109 PRO A CA 1
ATOM 891 C C . PRO A 1 109 ? -2.405 8.976 1.160 1.00 62.47 109 PRO A C 1
ATOM 893 O O . PRO A 1 109 ? -1.444 8.863 0.398 1.00 62.47 109 PRO A O 1
ATOM 896 N N . VAL A 1 110 ? -3.362 9.885 0.965 1.00 55.91 110 VAL A N 1
ATOM 897 C CA . VAL A 1 110 ? -3.286 10.925 -0.070 1.00 55.91 110 VAL A CA 1
ATOM 898 C C . VAL A 1 110 ? -3.173 12.288 0.618 1.00 55.91 110 VAL A C 1
ATOM 900 O O . VAL A 1 110 ? -4.110 12.710 1.294 1.00 55.91 110 VAL A O 1
ATOM 903 N N . PRO A 1 111 ? -2.037 12.997 0.502 1.00 49.88 111 PRO A N 1
ATOM 904 C CA . PRO A 1 111 ? -1.891 14.323 1.089 1.00 49.88 111 PRO A CA 1
ATOM 905 C C . PRO A 1 111 ? -2.856 15.319 0.439 1.00 49.88 111 PRO A C 1
ATOM 907 O O . PRO A 1 111 ? -2.871 15.465 -0.780 1.00 49.88 111 PRO A O 1
ATOM 910 N N . GLY A 1 112 ? -3.642 16.028 1.252 1.00 50.34 112 GLY A N 1
ATOM 911 C CA . GLY A 1 112 ? -4.556 17.072 0.774 1.00 50.34 112 GLY A CA 1
ATOM 912 C C . GLY A 1 112 ? -5.854 16.568 0.135 1.00 50.34 112 GLY A C 1
ATOM 913 O O . GLY A 1 112 ? -6.636 17.390 -0.334 1.00 50.34 112 GLY A O 1
ATOM 914 N N . GLN A 1 113 ? -6.110 15.257 0.145 1.00 47.34 113 GLN A N 1
ATOM 915 C CA . GLN A 1 113 ? -7.371 14.672 -0.301 1.00 47.34 113 GLN A CA 1
ATOM 916 C C . GLN A 1 113 ? -7.959 13.832 0.836 1.00 47.34 113 GLN A C 1
ATOM 918 O O . GLN A 1 113 ? -7.295 12.930 1.339 1.00 47.34 113 GLN A O 1
ATOM 923 N N . ASP A 1 114 ? -9.193 14.136 1.255 1.00 48.25 114 ASP A N 1
ATOM 924 C CA . ASP A 1 114 ? -9.822 13.440 2.387 1.00 48.25 114 ASP A CA 1
ATOM 925 C C . ASP A 1 114 ? -10.011 11.936 2.113 1.00 48.25 114 ASP A C 1
ATOM 927 O O . ASP A 1 114 ? -9.876 11.147 3.047 1.00 48.25 114 ASP A O 1
ATOM 931 N N . ASP A 1 115 ? -10.224 11.548 0.841 1.00 54.50 115 ASP A N 1
ATOM 932 C CA . ASP A 1 115 ? -10.322 10.159 0.368 1.00 54.50 115 ASP A CA 1
ATOM 933 C C . ASP A 1 115 ? -9.902 9.996 -1.114 1.00 54.50 11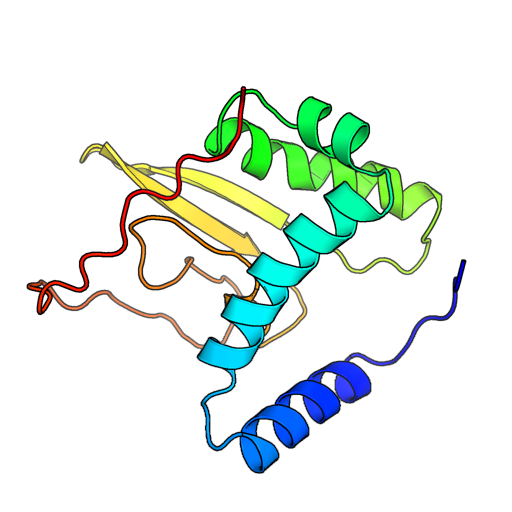5 ASP A C 1
ATOM 935 O O . ASP A 1 115 ? -10.327 10.797 -1.955 1.00 54.50 115 ASP A O 1
ATOM 939 N N . PRO A 1 116 ? -9.154 8.936 -1.494 1.00 54.56 116 PRO A N 1
ATOM 940 C CA . PRO A 1 116 ? -8.915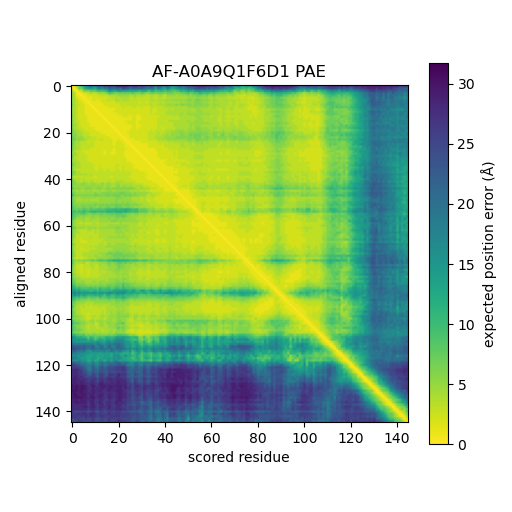 8.608 -2.900 1.00 54.56 116 PRO A CA 1
ATOM 941 C C . PRO A 1 116 ? -10.219 8.239 -3.618 1.00 54.56 116 PRO A C 1
ATOM 943 O O . PRO A 1 116 ? -11.126 7.631 -3.038 1.00 54.56 116 PRO A O 1
ATOM 946 N N . VAL A 1 117 ? -10.299 8.524 -4.922 1.00 59.09 117 VAL A N 1
ATOM 947 C CA . VAL A 1 117 ? -11.432 8.085 -5.747 1.00 59.09 117 VAL A CA 1
ATOM 948 C C . VAL A 1 117 ? -11.313 6.572 -5.958 1.00 59.09 117 VAL A C 1
ATOM 950 O O . VAL A 1 117 ? -10.636 6.104 -6.876 1.00 59.09 117 VAL A O 1
ATOM 953 N N . CYS A 1 118 ? -11.955 5.796 -5.078 1.00 55.09 118 CYS A N 1
ATOM 954 C CA . CYS A 1 118 ? -12.029 4.342 -5.196 1.00 55.09 118 CYS A CA 1
ATOM 955 C C . CYS A 1 118 ? -13.070 3.951 -6.248 1.00 55.09 118 CYS A C 1
ATOM 957 O O . CYS A 1 118 ? -14.272 4.173 -6.079 1.00 55.09 118 CYS A O 1
ATOM 959 N N . HIS A 1 119 ? -12.621 3.289 -7.308 1.00 56.09 119 HIS A N 1
ATOM 960 C CA . HIS A 1 119 ? -13.513 2.592 -8.223 1.00 56.09 119 HIS A CA 1
ATOM 961 C C . HIS A 1 119 ? -13.744 1.177 -7.682 1.00 56.09 119 HIS A C 1
ATOM 963 O O . HIS A 1 119 ? -12.793 0.484 -7.338 1.00 56.09 119 HIS A O 1
ATOM 969 N N . ASN A 1 120 ? -15.011 0.751 -7.604 1.00 48.25 120 ASN A N 1
ATOM 970 C CA . ASN A 1 120 ? -15.468 -0.554 -7.080 1.00 48.25 120 ASN A CA 1
ATOM 971 C C . ASN A 1 120 ? -15.605 -0.685 -5.539 1.00 48.25 120 ASN A C 1
ATOM 973 O O . ASN A 1 120 ? -16.096 -1.705 -5.047 1.00 48.25 120 ASN A O 1
ATOM 977 N N . CYS A 1 121 ? -15.304 0.367 -4.768 1.00 44.38 121 CYS A N 1
ATOM 978 C CA . CYS A 1 121 ? -15.879 0.556 -3.431 1.00 44.38 121 CYS A CA 1
ATOM 979 C C . CYS A 1 121 ? -17.286 1.151 -3.593 1.00 44.38 121 CYS A C 1
ATOM 981 O O . CYS A 1 121 ? -17.476 2.085 -4.366 1.00 44.38 121 CYS A O 1
ATOM 983 N N . ASN A 1 122 ? -18.290 0.676 -2.856 1.00 36.19 122 ASN A N 1
ATOM 984 C CA . ASN A 1 122 ? -19.672 1.176 -2.959 1.00 36.19 122 ASN A CA 1
ATOM 985 C C . ASN A 1 122 ? -19.874 2.614 -2.404 1.00 36.19 122 ASN A C 1
ATOM 987 O O . ASN A 1 122 ? -20.992 2.982 -2.062 1.00 36.19 122 ASN A O 1
ATOM 991 N N . ASN A 1 123 ? -18.810 3.421 -2.306 1.00 36.19 123 ASN A N 1
ATOM 992 C CA . ASN A 1 123 ? -18.824 4.810 -1.855 1.00 36.19 123 ASN A CA 1
ATOM 993 C C . ASN A 1 123 ? -18.313 5.718 -2.980 1.00 36.19 123 ASN A C 1
ATOM 995 O O . ASN A 1 123 ? -17.113 5.835 -3.208 1.00 36.19 123 ASN A O 1
ATOM 999 N N . ARG A 1 124 ? -19.234 6.407 -3.666 1.00 36.12 124 ARG A N 1
ATOM 1000 C CA . ARG A 1 124 ? -18.909 7.677 -4.329 1.00 36.12 124 ARG A CA 1
ATOM 1001 C C . ARG A 1 124 ? -18.923 8.762 -3.258 1.00 36.12 124 ARG A C 1
ATOM 1003 O O . ARG A 1 124 ? -19.979 9.333 -2.994 1.00 36.12 124 ARG A O 1
ATOM 1010 N N . SER A 1 125 ? -17.782 9.068 -2.659 1.00 39.59 125 SER A N 1
ATOM 1011 C CA . SER A 1 125 ? -17.654 10.297 -1.877 1.00 39.59 125 SER A CA 1
ATOM 1012 C C . SER A 1 125 ? -17.619 11.470 -2.865 1.00 39.59 125 SER A C 1
ATOM 1014 O O . SER A 1 125 ? -16.644 11.650 -3.590 1.00 39.59 125 SER A O 1
ATOM 1016 N N . ARG A 1 126 ? -18.705 12.249 -2.968 1.00 35.53 126 ARG A N 1
ATOM 1017 C CA . ARG A 1 126 ? -18.615 13.625 -3.484 1.00 35.53 126 ARG A CA 1
ATOM 1018 C C . ARG A 1 126 ? -18.130 14.503 -2.336 1.00 35.53 126 ARG A C 1
ATOM 1020 O O . ARG A 1 126 ? -18.712 14.451 -1.256 1.00 35.53 126 ARG A O 1
ATOM 1027 N N . LEU A 1 127 ? -17.103 15.304 -2.597 1.00 35.72 127 LEU A N 1
ATOM 1028 C CA . LEU A 1 127 ? -16.571 16.298 -1.668 1.00 35.7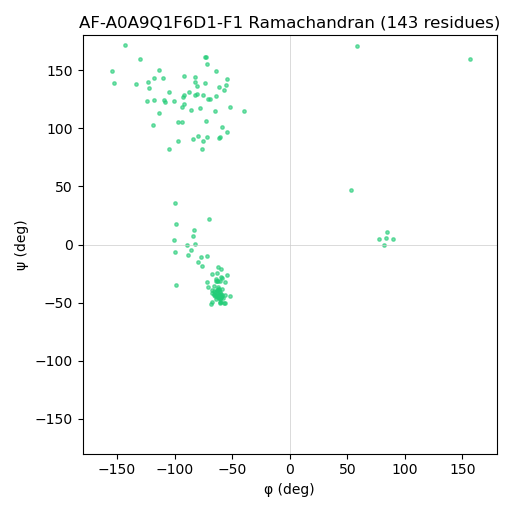2 127 LEU A CA 1
ATOM 1029 C C . LEU A 1 127 ? -17.671 17.296 -1.244 1.00 35.72 127 LEU A C 1
ATOM 1031 O O . LEU A 1 127 ? -18.377 17.816 -2.117 1.00 35.72 127 LEU A O 1
ATOM 1035 N N . PRO A 1 128 ? -17.828 17.613 0.054 1.00 29.45 128 PRO A N 1
ATOM 1036 C CA . PRO A 1 128 ? -18.489 18.842 0.476 1.00 29.45 128 PRO A CA 1
ATOM 1037 C C . PRO A 1 128 ? -17.574 20.056 0.219 1.00 29.45 128 PRO A C 1
ATOM 1039 O O . PRO A 1 128 ? -16.368 20.008 0.451 1.00 29.45 128 PRO A O 1
ATOM 1042 N N . GLN A 1 129 ? -18.145 21.167 -0.260 1.00 33.81 129 GLN A N 1
ATOM 1043 C CA . GLN A 1 129 ? -17.410 22.416 -0.498 1.00 33.81 129 GLN A CA 1
ATOM 1044 C C . GLN A 1 129 ? -17.106 23.167 0.815 1.00 33.81 129 GLN A C 1
ATOM 1046 O O . GLN A 1 129 ? -17.858 24.059 1.186 1.00 33.81 129 GLN A O 1
ATOM 1051 N N . SER A 1 130 ? -15.960 22.875 1.447 1.00 29.36 130 SER A N 1
ATOM 1052 C CA . SER A 1 130 ? -15.242 23.712 2.447 1.00 29.36 130 SER A CA 1
ATOM 1053 C C . SER A 1 130 ? -15.985 24.121 3.752 1.00 29.36 130 SER A C 1
ATOM 1055 O O . S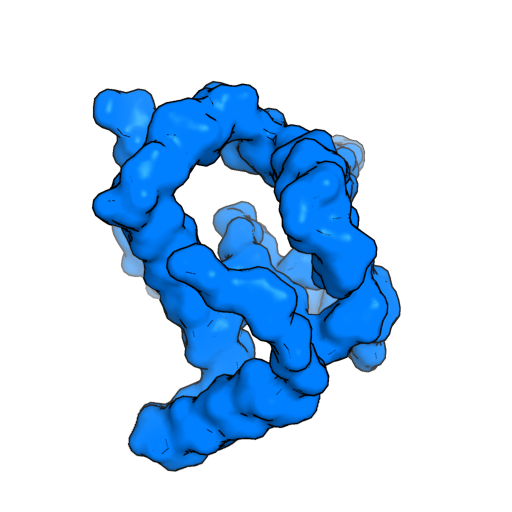ER A 1 130 ? -17.205 23.996 3.838 1.00 29.36 130 SER A O 1
ATOM 1057 N N . PRO A 1 131 ? -15.306 24.716 4.762 1.00 39.59 131 PRO A N 1
ATOM 1058 C CA . PRO A 1 131 ? -13.871 24.748 5.047 1.00 39.59 131 PRO A CA 1
ATOM 1059 C C . PRO A 1 131 ? -13.528 23.995 6.355 1.00 39.59 131 PRO A C 1
ATOM 1061 O O . PRO A 1 131 ? -14.307 23.943 7.305 1.00 39.59 131 PRO A O 1
ATOM 1064 N N . PHE A 1 132 ? -12.327 23.425 6.412 1.00 29.69 132 PHE A N 1
ATOM 1065 C CA . PHE A 1 132 ? -11.777 22.726 7.578 1.00 29.69 132 PHE A CA 1
ATOM 1066 C C . PHE A 1 132 ? -11.783 23.572 8.870 1.00 29.69 132 PHE A C 1
ATOM 1068 O O . PHE A 1 132 ? -11.373 24.737 8.834 1.00 29.69 132 PHE A O 1
ATOM 1075 N N . PRO A 1 133 ? -12.061 22.985 10.051 1.00 27.50 133 PRO A N 1
ATOM 1076 C CA . PRO A 1 133 ? -11.346 23.372 11.256 1.00 27.50 133 PRO A CA 1
ATOM 1077 C C . PRO A 1 133 ? -9.896 22.888 11.119 1.00 27.50 133 PRO A C 1
ATOM 1079 O O . PRO A 1 133 ? -9.628 21.724 10.830 1.00 27.50 133 PRO A O 1
ATOM 1082 N N . GLN A 1 134 ? -8.960 23.819 11.271 1.00 33.59 134 GLN A N 1
ATOM 1083 C CA . GLN A 1 134 ? -7.536 23.601 11.054 1.00 33.59 134 GLN A CA 1
ATOM 1084 C C . GLN A 1 134 ? -6.961 22.496 11.947 1.00 33.59 134 GLN A C 1
ATOM 1086 O O . GLN A 1 134 ? -6.597 22.741 13.096 1.00 33.59 134 GLN A O 1
ATOM 1091 N N . LEU A 1 135 ? -6.777 21.304 11.392 1.00 28.38 135 LEU A N 1
ATOM 1092 C CA . LEU A 1 135 ? -5.782 20.372 11.898 1.00 28.38 135 LEU A CA 1
ATOM 1093 C C . LEU A 1 135 ? -4.444 20.754 11.267 1.00 28.38 135 LEU A C 1
ATOM 1095 O O . LEU A 1 135 ? -4.088 20.323 10.173 1.00 28.38 135 LEU A O 1
ATOM 1099 N N . ARG A 1 136 ? -3.709 21.625 11.969 1.00 25.47 136 ARG A N 1
ATOM 1100 C CA . ARG A 1 136 ? -2.264 21.763 11.780 1.00 25.47 136 ARG A CA 1
ATOM 1101 C C . ARG A 1 136 ? -1.632 20.417 12.113 1.00 25.47 136 ARG A C 1
ATOM 1103 O O . ARG A 1 136 ? -1.291 20.167 13.265 1.00 25.47 136 ARG A O 1
ATOM 1110 N N . TYR A 1 137 ? -1.453 19.575 11.110 1.00 31.80 137 TYR A N 1
ATOM 1111 C CA . TYR A 1 137 ? -0.373 18.610 11.162 1.00 31.80 137 TYR A CA 1
ATOM 1112 C C . TYR A 1 137 ? 0.894 19.343 10.715 1.00 31.80 137 TYR A C 1
ATOM 1114 O O . TYR A 1 137 ? 0.859 20.047 9.699 1.00 31.80 137 TYR A O 1
ATOM 1122 N N . PRO A 1 138 ? 1.992 19.283 11.493 1.00 26.53 138 PRO A N 1
ATOM 1123 C CA . PRO A 1 138 ? 3.273 19.761 11.002 1.00 26.53 138 PRO A CA 1
ATOM 1124 C C . PRO A 1 138 ? 3.547 19.002 9.709 1.00 26.53 138 PRO A C 1
ATOM 1126 O O . PRO A 1 138 ? 3.244 17.811 9.630 1.00 26.53 138 PRO A O 1
ATOM 1129 N N . ALA A 1 139 ? 4.043 19.713 8.697 1.00 32.34 139 ALA A N 1
ATOM 1130 C CA . ALA A 1 139 ? 4.500 19.113 7.459 1.00 32.34 139 ALA A CA 1
ATOM 1131 C C . ALA A 1 139 ? 5.231 17.811 7.803 1.00 32.34 139 ALA A C 1
ATOM 1133 O O . ALA A 1 139 ? 6.242 17.845 8.508 1.00 32.34 139 ALA A O 1
ATOM 1134 N N . LEU A 1 140 ? 4.687 16.668 7.371 1.00 35.56 140 LEU A N 1
ATOM 1135 C CA . LEU A 1 140 ? 5.519 15.494 7.199 1.00 35.56 140 LEU A CA 1
ATOM 1136 C C . LEU A 1 140 ? 6.531 15.934 6.145 1.00 35.56 140 LEU A C 1
ATOM 1138 O O . LEU A 1 140 ? 6.268 15.880 4.945 1.00 35.56 140 LEU A O 1
ATOM 1142 N N . GLU A 1 141 ? 7.663 16.455 6.610 1.00 31.91 141 GLU A N 1
ATOM 1143 C CA . GLU A 1 141 ? 8.899 16.368 5.871 1.00 31.91 141 GLU A CA 1
ATOM 1144 C C . GLU A 1 141 ? 9.063 14.881 5.594 1.00 31.91 141 GLU A C 1
ATOM 1146 O O . GLU A 1 141 ? 9.448 14.095 6.460 1.00 31.91 141 GLU A O 1
ATOM 1151 N N . LEU A 1 142 ? 8.643 14.469 4.400 1.00 38.12 142 LEU A N 1
ATOM 1152 C CA . LEU A 1 142 ? 9.038 13.190 3.854 1.00 38.12 142 LEU A CA 1
ATOM 1153 C C . LEU A 1 142 ? 10.568 13.187 3.962 1.00 38.12 142 LEU A C 1
ATOM 1155 O O . LEU A 1 142 ? 11.198 14.085 3.395 1.00 38.12 142 LEU A O 1
ATOM 1159 N N . PRO A 1 143 ? 11.184 12.263 4.723 1.00 34.91 143 PRO A N 1
ATOM 1160 C CA . PRO A 1 143 ? 12.623 12.251 4.885 1.00 34.91 143 PRO A CA 1
ATOM 1161 C C . PRO A 1 143 ? 13.199 11.671 3.593 1.00 34.91 143 PRO A C 1
ATOM 1163 O O . PRO A 1 143 ? 13.453 10.472 3.480 1.00 34.91 143 PRO A O 1
ATOM 1166 N N . PHE A 1 144 ? 13.314 12.541 2.593 1.00 38.94 144 PHE A N 1
ATOM 1167 C CA . PHE A 1 144 ? 14.078 12.366 1.364 1.00 38.94 144 PHE A CA 1
ATOM 1168 C C . PHE A 1 144 ? 15.431 13.095 1.482 1.00 38.94 144 PHE A C 1
ATOM 1170 O O . PHE A 1 144 ? 15.901 13.687 0.514 1.00 38.94 144 PHE A O 1
ATOM 1177 N N . SER A 1 145 ? 16.030 13.095 2.680 1.00 32.84 145 SER A N 1
ATOM 1178 C CA . SER A 1 145 ? 17.433 13.482 2.902 1.00 32.84 145 SER A CA 1
ATOM 1179 C C . SER A 1 145 ? 18.273 12.249 3.195 1.00 32.84 145 SER A C 1
ATOM 1181 O O . SER A 1 145 ? 17.781 11.393 3.967 1.00 32.84 145 SER A O 1
#

Solvent-accessible surface area (backbone atoms only — not comparable to full-atom values): 9131 Å² total; per-residue (Å²): 137,82,88,76,86,72,64,67,66,57,60,53,48,52,49,52,51,50,20,66,77,67,74,46,54,61,56,59,55,31,37,52,47,30,58,47,49,56,52,49,39,42,77,72,66,41,41,70,62,60,58,71,33,38,98,47,72,67,46,32,50,59,35,44,45,57,52,46,57,58,48,35,77,79,38,80,84,62,86,71,63,45,55,47,79,46,74,47,98,86,72,46,80,43,49,38,38,41,44,94,67,71,86,55,69,44,35,60,85,54,90,97,44,98,66,68,52,43,49,79,41,99,56,86,83,75,83,79,89,78,78,81,81,85,76,83,67,76,79,78,72,72,84,87,119